Protein AF-L9MEQ7-F1 (afdb_monomer_lite)

Radius of gyration: 14.11 Å; chains: 1; bounding box: 39×26×28 Å

Sequence (103 aa):
MKDIIFKNFEEAGQTVLKFLSQKFGFNLWMITRTEGDNWIVLQCEDKGYNVIPGQVFSWADSFCSHMVLGKAPKIAPRSDEIPLYLNAPIAKKIDIKAYIDVC

Foldseek 3Di:
DDPDDDPDPVRVVVVVQVVCCVPPVDQKDFDWDDDPQWTFTCDMDHRPLPDDHGDTDGPQLDPVVCVVVVNDDQWFQALCVPVVSVPRVVCVSGVPGTHHDDD

pLDDT: mean 89.38, std 6.83, range [47.78, 96.38]

Secondary structure (DSSP, 8-state):
------SSHHHHHHHHHHHHHHHH--SEEEEEEEETTEEEEEEEEESSS---TT-EEEGGGSHHHHHHTTSS-SEES-GGGSHHHHHSTHHHHS--SSEE---

Structure (mmCIF, N/CA/C/O backbone):
data_AF-L9MEQ7-F1
#
_entry.id   AF-L9MEQ7-F1
#
loop_
_atom_site.group_PDB
_atom_site.id
_atom_site.type_symbol
_atom_site.label_atom_id
_atom_site.label_alt_id
_atom_site.label_comp_id
_atom_site.label_asym_id
_atom_site.label_entity_id
_atom_site.label_seq_id
_atom_site.pdbx_PDB_ins_code
_atom_site.Cartn_x
_atom_site.Cartn_y
_atom_site.Cartn_z
_atom_site.occupancy
_atom_site.B_iso_or_equiv
_atom_site.auth_seq_id
_atom_site.auth_comp_id
_atom_site.auth_asym_id
_atom_site.auth_atom_id
_atom_site.pdbx_PDB_model_num
ATOM 1 N N . MET A 1 1 ? -28.064 13.483 -3.595 1.00 47.78 1 MET A N 1
ATOM 2 C CA . MET A 1 1 ? -26.914 12.806 -2.959 1.00 47.78 1 MET A CA 1
ATOM 3 C C . MET A 1 1 ? -26.937 13.254 -1.504 1.00 47.78 1 MET A C 1
ATOM 5 O O . MET A 1 1 ? -27.064 14.450 -1.299 1.00 47.78 1 MET A O 1
ATOM 9 N N . LYS A 1 2 ? -27.010 12.352 -0.516 1.00 66.69 2 LYS A 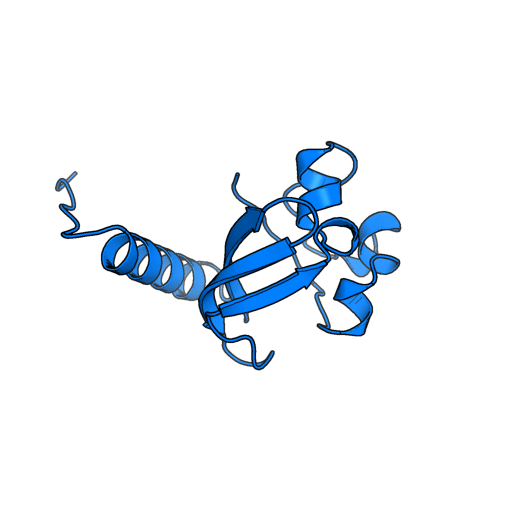N 1
ATOM 10 C CA . LYS A 1 2 ? -26.953 12.769 0.898 1.00 66.69 2 LYS A CA 1
ATOM 11 C C . LYS A 1 2 ? -25.510 13.157 1.200 1.00 66.69 2 LYS A C 1
ATOM 13 O O . LYS A 1 2 ? -24.631 12.337 0.944 1.00 66.69 2 LYS A O 1
ATOM 18 N N . ASP A 1 3 ? -25.287 14.354 1.728 1.00 77.75 3 ASP A N 1
ATOM 19 C CA . ASP A 1 3 ? -23.978 14.727 2.256 1.00 77.75 3 ASP A CA 1
ATOM 20 C C . ASP A 1 3 ? -23.653 13.803 3.429 1.00 77.75 3 ASP A C 1
ATOM 22 O O . ASP A 1 3 ? -24.383 13.740 4.422 1.00 77.75 3 ASP A O 1
ATOM 26 N N . ILE A 1 4 ? -22.591 13.014 3.275 1.00 80.56 4 ILE A N 1
ATOM 27 C CA . ILE A 1 4 ? -22.079 12.175 4.352 1.00 80.56 4 ILE A CA 1
ATOM 28 C C . ILE A 1 4 ? -21.179 13.068 5.198 1.00 80.56 4 ILE A C 1
ATOM 30 O O . ILE A 1 4 ? -20.123 13.504 4.745 1.00 80.56 4 ILE A O 1
ATOM 34 N N . ILE A 1 5 ? -21.616 13.354 6.421 1.00 88.50 5 ILE A N 1
ATOM 35 C CA . ILE A 1 5 ? -20.823 14.098 7.395 1.00 88.50 5 ILE A CA 1
ATOM 36 C C . ILE A 1 5 ? -20.077 13.081 8.251 1.00 88.50 5 ILE A C 1
ATOM 38 O O . ILE A 1 5 ? -20.693 12.324 9.001 1.00 88.50 5 ILE A O 1
ATOM 42 N N . PHE A 1 6 ? -18.752 13.077 8.136 1.00 93.06 6 PHE A N 1
ATOM 43 C CA . PHE A 1 6 ? -17.870 12.312 9.011 1.00 93.06 6 PHE A CA 1
ATOM 44 C C . PHE A 1 6 ? -17.428 13.176 10.190 1.00 93.06 6 PHE A C 1
ATOM 46 O O . PHE A 1 6 ? -17.178 14.371 10.031 1.00 93.06 6 PHE A O 1
ATOM 53 N N . LYS A 1 7 ? -17.300 12.579 11.374 1.00 93.06 7 LYS A N 1
ATOM 54 C CA . LYS A 1 7 ? -16.874 13.283 12.591 1.00 93.06 7 LYS A CA 1
ATOM 55 C C . LYS A 1 7 ? -15.389 13.617 12.565 1.00 93.06 7 LYS A C 1
ATOM 57 O O . LYS A 1 7 ? -14.977 14.616 13.145 1.00 93.06 7 LYS A O 1
ATOM 62 N N . ASN A 1 8 ? -14.578 12.759 11.948 1.00 95.06 8 ASN A N 1
ATOM 63 C CA . ASN A 1 8 ? -13.133 12.919 11.863 1.00 95.06 8 ASN A CA 1
ATOM 64 C C . ASN A 1 8 ? -12.546 12.119 10.684 1.00 95.06 8 ASN A C 1
ATOM 66 O O . ASN A 1 8 ? -13.243 11.378 9.989 1.00 95.06 8 ASN A O 1
ATOM 70 N N . PHE A 1 9 ? -11.240 12.281 10.469 1.00 93.94 9 PHE A N 1
ATOM 71 C CA . PHE A 1 9 ? -10.487 11.583 9.425 1.00 93.94 9 PHE A CA 1
ATOM 72 C C . PHE A 1 9 ? -10.482 10.057 9.593 1.00 93.94 9 PHE A C 1
ATOM 74 O O . PHE A 1 9 ? -10.476 9.327 8.603 1.00 93.94 9 PHE A O 1
ATOM 81 N N . GLU A 1 10 ? -10.484 9.567 10.833 1.00 95.06 10 GLU A N 1
ATOM 82 C CA . GLU A 1 10 ? -10.496 8.133 11.116 1.00 95.06 10 GLU A CA 1
ATOM 83 C C . GLU A 1 10 ? -11.787 7.474 10.628 1.00 95.06 10 GLU A C 1
ATOM 85 O O . GLU A 1 10 ? -11.747 6.517 9.861 1.00 95.06 10 GLU A O 1
ATOM 90 N N . GLU A 1 11 ? -12.936 8.043 10.983 1.00 95.12 11 GLU A N 1
ATOM 91 C CA . GLU A 1 11 ? -14.247 7.544 10.567 1.00 95.12 11 GLU A CA 1
ATOM 92 C C . GLU A 1 11 ? -14.428 7.621 9.043 1.00 95.12 11 GLU A C 1
ATOM 94 O O . GLU A 1 11 ? -14.930 6.676 8.423 1.00 95.12 11 GLU A O 1
ATOM 99 N N . ALA A 1 12 ? -13.980 8.720 8.427 1.00 95.25 12 ALA A N 1
ATOM 100 C CA . ALA A 1 12 ? -14.012 8.884 6.977 1.00 95.25 12 ALA A CA 1
ATOM 101 C C . ALA A 1 12 ? -13.156 7.821 6.274 1.00 95.25 12 ALA A C 1
ATOM 103 O O . ALA A 1 12 ? -13.637 7.127 5.375 1.00 95.25 12 ALA A O 1
ATOM 104 N N . GLY A 1 13 ? -11.907 7.657 6.717 1.00 95.19 13 GLY A N 1
ATOM 105 C CA . GLY A 1 13 ? -10.970 6.698 6.144 1.00 95.19 13 GLY A CA 1
ATOM 106 C C . GLY A 1 13 ? -11.472 5.262 6.266 1.00 95.19 13 GLY A C 1
ATOM 107 O O . GLY A 1 13 ? -11.576 4.568 5.257 1.00 95.19 13 GLY A O 1
ATOM 108 N N . GLN A 1 14 ? -11.905 4.842 7.457 1.00 95.19 14 GLN A N 1
ATOM 109 C CA . GLN A 1 14 ? -12.433 3.495 7.686 1.00 95.19 14 GLN A CA 1
ATOM 110 C C . GLN A 1 14 ? -13.664 3.208 6.819 1.00 95.19 14 GLN A C 1
ATOM 112 O O . GLN A 1 14 ? -13.808 2.106 6.287 1.00 95.19 14 GLN A O 1
ATOM 117 N N . THR A 1 15 ? -14.547 4.195 6.643 1.00 95.00 15 THR A N 1
ATOM 118 C CA . THR A 1 15 ? -15.733 4.050 5.788 1.00 95.00 15 THR A CA 1
ATOM 119 C C . THR A 1 15 ? -15.341 3.852 4.324 1.00 95.00 15 THR A C 1
ATOM 121 O O . THR A 1 15 ? -15.860 2.949 3.663 1.00 95.00 15 THR A O 1
ATOM 124 N N . VAL A 1 16 ? -14.397 4.652 3.821 1.00 94.25 16 VAL A N 1
ATOM 125 C CA . VAL A 1 16 ? -13.893 4.541 2.445 1.00 94.25 16 VAL A CA 1
ATOM 126 C C . VAL A 1 16 ? -13.174 3.209 2.224 1.00 94.25 16 VAL A C 1
ATOM 128 O O . VAL A 1 16 ? -13.464 2.523 1.245 1.00 94.25 16 VAL A O 1
ATOM 131 N N . LEU A 1 17 ? -12.296 2.797 3.142 1.00 95.25 17 LEU A N 1
ATOM 132 C CA . LEU A 1 17 ? -11.570 1.527 3.046 1.00 95.25 17 LEU A CA 1
ATOM 133 C C . LEU A 1 17 ? -12.523 0.326 3.003 1.00 95.25 17 LEU A C 1
ATOM 135 O O . LEU A 1 17 ? -12.381 -0.545 2.142 1.00 95.25 17 LEU A O 1
ATOM 139 N N . LYS A 1 18 ? -13.550 0.310 3.863 1.00 94.44 18 LYS A N 1
ATOM 140 C CA . LYS A 1 18 ? -14.589 -0.732 3.845 1.00 94.44 18 LYS A CA 1
ATOM 141 C C . LYS A 1 18 ? -15.354 -0.752 2.528 1.00 94.44 18 LYS A C 1
ATOM 143 O O . LYS A 1 18 ? -15.562 -1.826 1.964 1.00 94.44 18 LYS A O 1
ATOM 148 N N . PHE A 1 19 ? -15.741 0.417 2.016 1.00 94.31 19 PHE A N 1
ATOM 149 C CA . PHE A 1 19 ? -16.424 0.522 0.729 1.00 94.31 19 PHE A CA 1
ATOM 150 C C . PHE A 1 19 ? -15.569 -0.042 -0.416 1.00 94.31 19 PHE A C 1
ATOM 152 O O . PHE A 1 19 ? -16.054 -0.862 -1.194 1.00 94.31 19 PHE A O 1
ATOM 159 N N . LEU A 1 20 ? -14.292 0.341 -0.500 1.00 93.75 20 LEU A N 1
ATOM 160 C CA . LEU A 1 20 ? -13.375 -0.132 -1.542 1.00 93.75 20 LEU A CA 1
ATOM 161 C C . LEU A 1 20 ? -13.119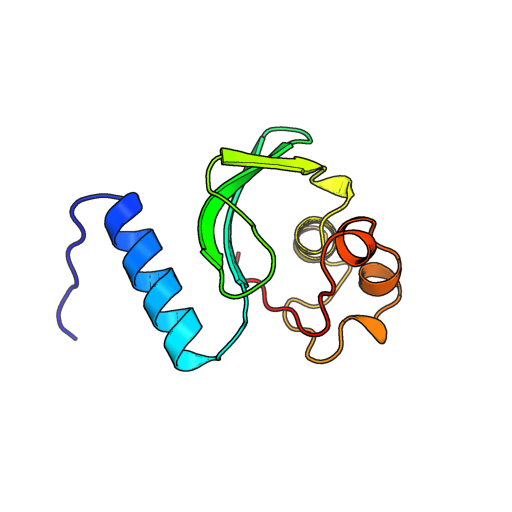 -1.643 -1.441 1.00 93.75 20 LEU A C 1
ATOM 163 O O . LEU A 1 20 ? -13.180 -2.350 -2.450 1.00 93.75 20 LEU A O 1
ATOM 167 N N . SER A 1 21 ? -12.926 -2.152 -0.222 1.00 93.69 21 SER A N 1
ATOM 168 C CA . SER A 1 21 ? -12.776 -3.584 0.063 1.00 93.69 21 SER A CA 1
ATOM 169 C C . SER A 1 21 ? -13.988 -4.392 -0.396 1.00 93.69 21 SER A C 1
ATOM 171 O O . SER A 1 21 ? -13.830 -5.422 -1.051 1.00 93.69 21 SER A O 1
ATOM 173 N N . GLN A 1 22 ? -15.203 -3.906 -0.132 1.00 93.75 22 GLN A N 1
ATOM 174 C CA . GLN A 1 22 ? -16.440 -4.550 -0.586 1.00 93.75 22 GLN A CA 1
ATOM 175 C C . GLN A 1 22 ? -16.646 -4.435 -2.099 1.00 93.75 22 GLN A C 1
ATOM 177 O O . GLN A 1 22 ? -17.160 -5.363 -2.721 1.00 93.75 22 GLN A O 1
ATOM 182 N N . LYS A 1 23 ? -16.265 -3.303 -2.699 1.00 94.62 23 LYS A N 1
ATOM 183 C CA . LYS A 1 23 ? -16.524 -3.019 -4.113 1.00 94.62 23 LYS A CA 1
ATOM 184 C C . LYS A 1 23 ? -15.590 -3.770 -5.058 1.00 94.62 23 LYS A C 1
ATOM 186 O O . LYS A 1 23 ? -16.040 -4.201 -6.117 1.00 94.62 23 LYS A O 1
ATOM 191 N N . PHE A 1 24 ? -14.314 -3.882 -4.699 1.00 92.06 24 PHE A N 1
ATOM 192 C CA . PHE A 1 24 ? -13.267 -4.384 -5.594 1.00 92.06 24 PHE A CA 1
ATOM 193 C C . PHE A 1 24 ? -12.584 -5.662 -5.100 1.00 92.06 24 PHE A C 1
ATOM 195 O O . PHE A 1 24 ? -11.879 -6.299 -5.874 1.00 92.06 24 PHE A O 1
ATOM 202 N N . GLY A 1 25 ? -12.783 -6.055 -3.839 1.00 90.06 25 GLY A N 1
ATOM 203 C CA . GLY A 1 25 ? -12.346 -7.361 -3.341 1.00 90.06 25 GLY A CA 1
ATOM 204 C C . GLY A 1 25 ? -10.838 -7.530 -3.138 1.00 90.06 25 GLY A C 1
ATOM 205 O O . GLY A 1 25 ? -10.398 -8.658 -2.945 1.00 90.06 25 GLY A O 1
ATOM 206 N N . PHE A 1 26 ? -10.042 -6.455 -3.157 1.00 92.81 26 PHE A N 1
ATOM 207 C CA . PHE A 1 26 ? -8.619 -6.548 -2.814 1.00 92.81 26 PHE A CA 1
ATOM 208 C C . PHE A 1 26 ? -8.431 -6.992 -1.360 1.00 92.81 26 PHE A C 1
ATOM 210 O O . PHE A 1 26 ? -9.170 -6.578 -0.463 1.00 92.81 26 PHE A O 1
ATOM 217 N N . ASN A 1 27 ? -7.396 -7.804 -1.139 1.00 93.44 27 ASN A N 1
ATOM 218 C CA . ASN A 1 27 ? -7.049 -8.332 0.180 1.00 93.44 27 ASN A CA 1
ATOM 219 C C . ASN A 1 27 ? -6.459 -7.271 1.115 1.00 93.44 27 ASN A C 1
ATOM 221 O O . ASN A 1 27 ? -6.426 -7.502 2.315 1.00 93.44 27 ASN A O 1
ATOM 225 N N . LEU A 1 28 ? -5.994 -6.141 0.581 1.00 94.00 28 LEU A N 1
ATOM 226 C CA . LEU A 1 28 ? -5.420 -5.052 1.357 1.00 94.00 28 LEU A CA 1
ATOM 227 C C . LEU A 1 28 ? -5.823 -3.712 0.761 1.00 94.00 28 LEU A C 1
ATOM 229 O O . LEU A 1 28 ? -5.589 -3.455 -0.419 1.00 94.00 28 LEU A O 1
ATOM 233 N N . TRP A 1 29 ? -6.357 -2.849 1.613 1.00 95.25 29 TRP A N 1
ATOM 234 C CA . TRP A 1 29 ? -6.456 -1.422 1.360 1.00 95.25 29 TRP A CA 1
ATOM 235 C C . TRP A 1 29 ? -5.781 -0.654 2.480 1.00 95.25 29 TRP A C 1
ATOM 237 O O . TRP A 1 29 ? -5.889 -1.033 3.645 1.00 95.25 29 TRP A O 1
ATOM 247 N N . MET A 1 30 ? -5.105 0.438 2.136 1.00 94.69 30 MET A N 1
ATOM 248 C CA . MET A 1 30 ? -4.385 1.256 3.104 1.00 94.69 30 MET A CA 1
ATOM 249 C C . MET A 1 30 ? -4.565 2.733 2.800 1.00 94.69 30 MET A C 1
ATOM 251 O O . MET A 1 30 ? -4.574 3.145 1.644 1.00 94.69 30 MET A O 1
ATOM 255 N N . ILE A 1 31 ? -4.635 3.525 3.862 1.00 95.06 31 ILE A N 1
ATOM 256 C CA . ILE A 1 31 ? -4.351 4.952 3.816 1.00 95.06 31 ILE A CA 1
ATOM 257 C C . ILE A 1 31 ? -2.979 5.129 4.441 1.00 95.06 31 ILE A C 1
ATOM 259 O O . ILE A 1 31 ? -2.746 4.704 5.575 1.00 95.06 31 ILE A O 1
ATOM 263 N N . THR A 1 32 ? -2.070 5.754 3.706 1.00 93.19 32 THR A N 1
ATOM 264 C CA . THR A 1 32 ? -0.677 5.903 4.126 1.00 93.19 32 THR A CA 1
ATOM 265 C C . THR A 1 32 ? -0.239 7.354 4.101 1.00 93.19 32 TH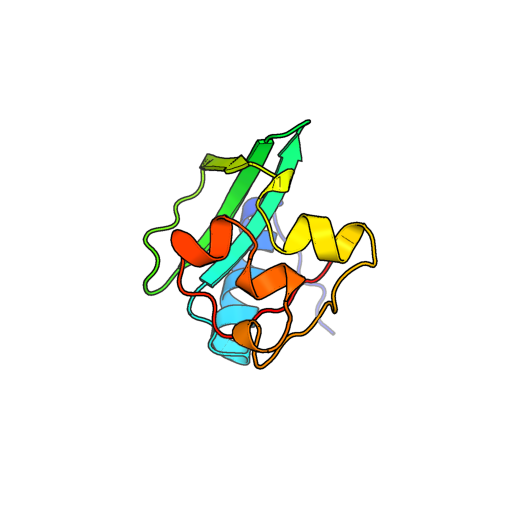R A C 1
ATOM 267 O O . THR A 1 32 ? -0.717 8.131 3.278 1.00 93.19 32 THR A O 1
ATOM 270 N N . ARG A 1 33 ? 0.715 7.704 4.960 1.00 92.06 33 ARG A N 1
ATOM 271 C CA . ARG A 1 33 ? 1.394 9.001 4.957 1.00 92.06 33 ARG A CA 1
ATOM 272 C C . ARG A 1 33 ? 2.879 8.804 4.713 1.00 92.06 33 ARG A C 1
ATOM 274 O O . ARG A 1 33 ? 3.496 7.925 5.307 1.00 92.06 33 ARG A O 1
ATOM 281 N N . THR A 1 34 ? 3.439 9.659 3.873 1.00 90.19 34 THR A N 1
ATOM 282 C CA . THR A 1 34 ? 4.879 9.760 3.647 1.00 90.19 34 THR A CA 1
ATOM 283 C C . THR A 1 34 ? 5.480 10.835 4.544 1.00 90.19 34 THR A C 1
ATOM 285 O O . THR A 1 34 ? 4.981 11.961 4.561 1.00 90.19 34 THR A O 1
ATOM 288 N N . GLU A 1 35 ? 6.549 10.508 5.262 1.00 89.94 35 GLU A N 1
ATOM 289 C CA . GLU A 1 35 ? 7.322 11.446 6.081 1.00 89.94 35 GLU A CA 1
ATOM 290 C C . GLU A 1 35 ? 8.820 11.171 5.890 1.00 89.94 35 GLU A C 1
ATOM 292 O O . GLU A 1 35 ? 9.373 10.227 6.455 1.00 89.94 35 GLU A O 1
ATOM 297 N N . GLY A 1 36 ? 9.471 11.964 5.033 1.00 88.56 36 GLY A N 1
ATOM 298 C CA . GLY A 1 36 ? 10.811 11.638 4.537 1.00 88.56 36 GLY A CA 1
ATOM 299 C C . GLY A 1 36 ? 10.805 10.287 3.817 1.00 88.56 36 GLY A C 1
ATOM 300 O O . GLY A 1 36 ? 9.973 10.061 2.939 1.00 88.56 36 GLY A O 1
ATOM 301 N N . ASP A 1 37 ? 11.682 9.376 4.239 1.00 88.06 37 ASP A N 1
ATOM 302 C CA . ASP A 1 37 ? 11.751 8.008 3.707 1.00 88.06 37 ASP A CA 1
ATOM 303 C C . ASP A 1 37 ? 10.732 7.048 4.347 1.00 88.06 37 ASP A C 1
ATOM 305 O O . ASP A 1 37 ? 10.626 5.891 3.934 1.00 88.06 37 ASP A O 1
ATOM 309 N N . ASN A 1 38 ? 9.961 7.501 5.341 1.00 88.19 38 ASN A N 1
ATOM 310 C CA . ASN A 1 38 ? 8.987 6.662 6.032 1.00 88.19 38 ASN A CA 1
ATOM 311 C C . ASN A 1 38 ? 7.657 6.625 5.278 1.00 88.19 38 ASN A C 1
ATOM 313 O O . ASN A 1 38 ? 7.025 7.655 5.044 1.00 88.19 38 ASN A O 1
ATOM 317 N N . TRP A 1 39 ? 7.187 5.419 4.977 1.00 91.19 39 TRP A N 1
ATOM 318 C CA . TRP A 1 39 ? 5.849 5.134 4.472 1.00 91.19 39 TRP A CA 1
ATOM 319 C C . TRP A 1 39 ? 5.019 4.502 5.592 1.00 91.19 39 TRP A C 1
ATOM 321 O O . TRP A 1 39 ? 5.176 3.325 5.918 1.00 91.19 39 TRP A O 1
ATOM 331 N N . ILE A 1 40 ? 4.188 5.321 6.237 1.00 93.44 40 ILE A N 1
ATOM 332 C CA . ILE A 1 40 ? 3.478 4.996 7.477 1.00 93.44 40 ILE A CA 1
ATOM 333 C C . ILE A 1 40 ? 2.040 4.595 7.151 1.00 93.44 40 ILE A C 1
ATOM 335 O O . ILE A 1 40 ? 1.305 5.377 6.542 1.00 93.44 40 ILE A O 1
ATOM 339 N N . VAL A 1 41 ? 1.606 3.422 7.608 1.00 94.88 41 VAL A N 1
ATOM 340 C CA . VAL A 1 41 ? 0.204 2.989 7.518 1.00 94.88 41 VAL A CA 1
ATOM 341 C C . VAL A 1 41 ? -0.622 3.740 8.560 1.00 94.88 41 VAL A C 1
ATOM 343 O O . VAL A 1 41 ? -0.432 3.552 9.758 1.00 94.88 41 VAL A O 1
ATOM 346 N N . LEU A 1 42 ? -1.546 4.598 8.125 1.00 95.88 42 LEU A N 1
ATOM 347 C CA . LEU A 1 42 ? -2.459 5.307 9.028 1.00 95.88 42 LEU A CA 1
ATOM 348 C C . LEU A 1 42 ? -3.679 4.454 9.367 1.00 95.88 42 LEU A C 1
ATOM 350 O O . LEU A 1 42 ? -4.098 4.402 10.517 1.00 95.88 42 LEU A O 1
ATOM 354 N N . GLN A 1 43 ? -4.260 3.813 8.354 1.00 96.38 43 GLN A N 1
ATOM 355 C CA . GLN A 1 43 ? -5.435 2.951 8.468 1.00 96.38 43 GLN A CA 1
ATOM 356 C C . GLN A 1 43 ? -5.339 1.849 7.416 1.00 96.38 43 GLN A C 1
ATOM 358 O O . GLN A 1 43 ? -4.808 2.089 6.329 1.00 96.38 43 GLN A O 1
ATOM 363 N N . CYS A 1 44 ? -5.875 0.667 7.706 1.00 95.81 44 CYS A N 1
ATOM 364 C CA . CYS A 1 44 ? -5.915 -0.429 6.748 1.00 95.81 44 CYS A CA 1
ATOM 365 C C . CYS A 1 44 ? -7.156 -1.310 6.919 1.00 95.81 44 CYS A C 1
ATOM 367 O O . CYS A 1 44 ? -7.704 -1.435 8.011 1.00 95.81 44 CYS A O 1
ATOM 369 N N . GLU A 1 45 ? -7.562 -1.936 5.820 1.00 95.12 45 GLU A N 1
ATOM 370 C CA . GLU A 1 45 ? -8.509 -3.047 5.771 1.00 95.12 45 GLU A CA 1
ATOM 371 C C . GLU A 1 45 ? -7.756 -4.212 5.122 1.00 95.12 45 GLU A C 1
ATOM 373 O O . GLU A 1 45 ? -7.542 -4.216 3.907 1.00 95.12 45 GLU A O 1
ATOM 378 N N . ASP A 1 46 ? -7.286 -5.148 5.945 1.00 92.94 46 ASP A N 1
ATOM 379 C CA . ASP A 1 46 ? -6.449 -6.273 5.528 1.00 92.94 46 ASP A CA 1
ATOM 380 C C . ASP A 1 46 ? -7.156 -7.609 5.775 1.00 92.94 46 ASP A C 1
ATOM 382 O O . ASP A 1 46 ? -7.828 -7.807 6.787 1.00 92.94 46 ASP A O 1
ATOM 386 N N . LYS A 1 47 ? -6.991 -8.533 4.831 1.00 90.31 47 LYS A N 1
ATOM 387 C CA . LYS A 1 47 ? -7.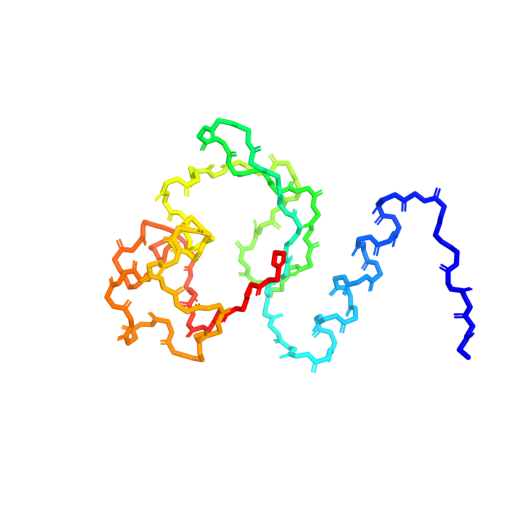584 -9.874 4.833 1.00 90.31 47 LYS A CA 1
ATOM 388 C C . LYS A 1 47 ? -6.546 -10.982 4.659 1.00 90.31 47 LYS A C 1
ATOM 390 O O . LYS A 1 47 ? -6.939 -12.133 4.477 1.00 90.31 47 LYS A O 1
ATOM 395 N N . GLY A 1 48 ? -5.243 -10.681 4.683 1.00 86.31 48 GLY A N 1
ATOM 396 C CA . GLY A 1 48 ? -4.248 -11.750 4.551 1.00 86.31 48 GLY A CA 1
ATOM 397 C C . GLY A 1 48 ? -2.771 -11.378 4.600 1.00 86.31 48 GLY A C 1
ATOM 398 O O . GLY A 1 48 ? -1.952 -12.293 4.546 1.00 86.31 48 GLY A O 1
ATOM 399 N N . TYR A 1 49 ? -2.401 -10.100 4.699 1.00 88.19 49 TYR A N 1
ATOM 400 C CA . TYR A 1 49 ? -0.992 -9.687 4.673 1.00 88.19 49 TYR A CA 1
ATOM 401 C C . TYR A 1 49 ? -0.418 -9.301 6.043 1.00 88.19 49 TYR A C 1
ATOM 403 O O . TYR A 1 49 ? 0.772 -9.007 6.139 1.00 88.19 49 TYR A O 1
ATOM 411 N N . ASN A 1 50 ? -1.231 -9.350 7.102 1.00 90.00 50 ASN A N 1
ATOM 412 C CA . ASN A 1 50 ? -0.896 -8.966 8.475 1.00 90.00 50 ASN A CA 1
ATOM 413 C C . ASN A 1 50 ? -0.364 -7.530 8.585 1.00 90.00 50 ASN A C 1
ATOM 415 O O . ASN A 1 50 ? 0.517 -7.243 9.398 1.00 90.00 50 ASN A O 1
ATOM 419 N N . VAL A 1 51 ? -0.891 -6.630 7.753 1.00 91.19 51 VAL A N 1
ATOM 420 C CA . VAL A 1 51 ? -0.549 -5.208 7.820 1.00 91.19 51 VAL A CA 1
ATOM 421 C C . VAL A 1 51 ? -1.382 -4.547 8.910 1.00 91.19 51 VAL A C 1
ATOM 423 O O . VAL A 1 51 ? -2.598 -4.729 8.960 1.00 91.19 51 VAL A O 1
ATOM 426 N N . ILE A 1 52 ? -0.731 -3.763 9.769 1.00 92.81 52 ILE A N 1
ATOM 427 C CA . ILE A 1 52 ? -1.388 -3.074 10.885 1.00 92.81 52 ILE A CA 1
ATOM 428 C C . ILE A 1 52 ? -1.187 -1.552 10.822 1.00 92.81 52 ILE A C 1
ATOM 430 O O . ILE A 1 52 ? -0.145 -1.086 10.345 1.00 92.81 52 ILE A O 1
ATOM 434 N N . PRO A 1 53 ? -2.139 -0.748 11.336 1.00 95.06 53 PRO A N 1
ATOM 435 C CA . PRO A 1 53 ? -1.930 0.685 11.515 1.00 95.06 53 PRO A CA 1
ATOM 436 C C . PRO A 1 53 ? -0.693 0.964 12.381 1.00 95.06 53 PRO A C 1
ATOM 438 O O . PRO A 1 53 ? -0.428 0.262 13.355 1.00 95.06 53 PRO A O 1
ATOM 441 N N . GLY A 1 54 ? 0.072 1.993 12.022 1.00 94.00 54 GLY A N 1
ATOM 442 C CA . GLY A 1 54 ? 1.337 2.360 12.661 1.00 94.00 54 GLY A CA 1
ATOM 443 C C . GLY A 1 54 ? 2.569 1.647 12.097 1.00 94.00 54 GLY A C 1
ATOM 444 O O . GLY A 1 54 ? 3.688 2.061 12.395 1.00 94.00 54 GLY A O 1
ATOM 445 N N . GLN A 1 55 ? 2.403 0.622 11.255 1.00 92.00 55 GLN A N 1
ATOM 446 C CA . GLN A 1 55 ? 3.527 -0.024 10.584 1.00 92.00 55 GLN A CA 1
ATOM 447 C C . GLN A 1 55 ? 4.221 0.947 9.621 1.00 92.00 55 GLN A C 1
ATOM 449 O O . GLN A 1 55 ? 3.569 1.713 8.907 1.00 92.00 55 GLN A O 1
ATOM 454 N N . VAL A 1 56 ? 5.555 0.901 9.604 1.00 90.38 56 VAL A N 1
ATOM 455 C CA . VAL A 1 56 ? 6.392 1.766 8.769 1.00 90.38 56 VAL A CA 1
ATOM 456 C C . VAL A 1 56 ? 7.178 0.920 7.780 1.00 90.38 56 VAL A C 1
ATOM 458 O O . VAL A 1 56 ? 7.822 -0.066 8.142 1.00 90.38 56 VAL A O 1
ATOM 461 N N . PHE A 1 57 ? 7.135 1.332 6.523 1.00 87.38 57 PHE A N 1
ATOM 462 C CA . PHE A 1 57 ? 7.911 0.781 5.424 1.00 87.38 57 PHE A CA 1
ATOM 463 C C . PHE A 1 57 ? 8.831 1.863 4.845 1.00 87.38 57 PHE A C 1
ATOM 465 O O . PHE A 1 57 ? 8.648 3.048 5.110 1.00 87.38 57 PHE A O 1
ATOM 472 N N . SER A 1 58 ? 9.802 1.467 4.025 1.00 87.94 58 SER A N 1
ATOM 473 C CA . SER A 1 58 ? 10.589 2.418 3.233 1.00 87.94 58 SER A CA 1
ATOM 474 C C . SER A 1 58 ? 9.757 2.904 2.044 1.00 87.94 58 SER A C 1
ATOM 476 O O . SER A 1 58 ? 9.233 2.090 1.279 1.00 87.94 58 SER A O 1
ATOM 478 N N . TRP A 1 59 ? 9.627 4.220 1.868 1.00 84.31 59 TRP A N 1
ATOM 479 C CA . TRP A 1 59 ? 8.893 4.804 0.742 1.00 84.31 59 TRP A CA 1
ATOM 480 C C . TRP A 1 59 ? 9.552 4.477 -0.599 1.00 84.31 59 TRP A C 1
ATOM 482 O O . TRP A 1 59 ? 8.859 4.105 -1.551 1.00 84.31 59 TRP A O 1
ATOM 492 N N . ALA A 1 60 ? 10.886 4.527 -0.656 1.00 82.88 60 ALA A N 1
ATOM 493 C CA . ALA A 1 60 ? 11.660 4.185 -1.849 1.00 82.88 60 ALA A CA 1
ATOM 494 C C . ALA A 1 60 ? 11.413 2.741 -2.320 1.00 82.88 60 ALA A C 1
ATOM 496 O O . ALA A 1 60 ? 11.544 2.452 -3.506 1.00 82.88 60 ALA A O 1
ATOM 497 N N . ASP A 1 61 ? 10.983 1.866 -1.408 1.00 84.25 61 ASP A N 1
ATOM 498 C CA . ASP A 1 61 ? 10.733 0.454 -1.686 1.00 84.25 61 ASP A CA 1
ATOM 499 C C . ASP A 1 61 ? 9.292 0.163 -2.151 1.00 84.25 61 ASP A C 1
ATOM 501 O O . ASP A 1 61 ? 8.977 -0.984 -2.486 1.00 84.25 61 ASP A O 1
ATOM 505 N N . SER A 1 62 ? 8.402 1.163 -2.123 1.00 82.19 62 SER A N 1
ATOM 506 C CA . SER A 1 62 ? 6.960 1.007 -2.362 1.00 82.19 62 SER A CA 1
ATOM 507 C C . SER A 1 62 ? 6.566 1.102 -3.843 1.00 82.19 62 SER A C 1
ATOM 509 O O . SER A 1 62 ? 7.243 1.727 -4.655 1.00 82.19 62 SER A O 1
ATOM 511 N N . PHE A 1 63 ? 5.407 0.542 -4.206 1.00 83.19 63 PHE A N 1
ATOM 512 C CA . PHE A 1 63 ? 4.817 0.778 -5.534 1.00 83.19 63 PHE A CA 1
ATOM 513 C C . PHE A 1 63 ? 4.339 2.234 -5.686 1.00 83.19 63 PHE A C 1
ATOM 515 O O . PHE A 1 63 ? 4.456 2.813 -6.771 1.00 83.19 63 PHE A O 1
ATOM 522 N N . CYS A 1 64 ? 3.863 2.838 -4.588 1.00 81.12 64 CYS A N 1
ATOM 523 C CA . CYS A 1 64 ? 3.372 4.214 -4.535 1.00 81.12 64 CYS A CA 1
ATOM 524 C C . CYS A 1 64 ? 4.441 5.220 -4.978 1.00 81.12 64 CYS A C 1
ATOM 526 O O . CYS A 1 64 ? 4.129 6.152 -5.713 1.00 81.12 64 CYS A O 1
ATOM 528 N N . SER A 1 65 ? 5.710 5.027 -4.602 1.00 85.31 65 SER A N 1
ATOM 529 C CA . SER A 1 65 ? 6.791 5.941 -4.999 1.00 85.31 65 SER A CA 1
ATOM 530 C C . SER A 1 65 ? 7.024 5.942 -6.512 1.00 85.31 65 SER A C 1
ATOM 532 O O . SER A 1 65 ? 7.122 7.004 -7.128 1.00 85.31 65 SER A O 1
ATOM 534 N N . HIS A 1 66 ? 7.031 4.768 -7.150 1.00 83.88 66 HIS A N 1
ATOM 535 C CA . HIS A 1 66 ? 7.140 4.660 -8.604 1.00 83.88 66 HIS A CA 1
ATOM 536 C C . HIS A 1 66 ? 5.950 5.306 -9.319 1.00 83.88 66 HIS A C 1
ATOM 538 O O . HIS A 1 66 ? 6.138 5.944 -10.356 1.00 83.88 66 HIS A O 1
ATOM 544 N N . MET A 1 67 ? 4.747 5.172 -8.760 1.00 84.69 67 MET A N 1
ATOM 545 C CA . MET A 1 67 ? 3.537 5.779 -9.310 1.00 84.69 67 MET A CA 1
ATOM 546 C C . MET A 1 67 ? 3.552 7.309 -9.182 1.00 84.69 67 MET A C 1
ATOM 548 O O . MET A 1 67 ? 3.369 7.994 -10.186 1.00 84.69 67 MET A O 1
ATOM 552 N N . VAL A 1 68 ? 3.829 7.854 -7.990 1.00 82.31 68 VAL A N 1
ATOM 553 C CA . VAL A 1 68 ? 3.878 9.310 -7.740 1.00 82.31 68 VAL A CA 1
ATOM 554 C C . VAL A 1 68 ? 4.926 9.989 -8.625 1.00 82.31 68 VAL A C 1
ATOM 556 O O . VAL A 1 68 ? 4.703 11.089 -9.123 1.00 82.31 68 VAL A O 1
ATOM 559 N N . LEU A 1 69 ? 6.047 9.311 -8.887 1.00 83.62 69 LEU A N 1
ATOM 560 C CA . LEU A 1 69 ? 7.093 9.788 -9.797 1.00 83.62 69 LEU A CA 1
ATOM 561 C C . LEU A 1 69 ? 6.749 9.611 -11.290 1.00 83.62 69 LEU A C 1
ATOM 563 O O . LEU A 1 69 ? 7.593 9.893 -12.140 1.00 83.62 69 LEU A O 1
ATOM 567 N N . GLY A 1 70 ? 5.556 9.110 -11.627 1.00 83.69 70 GLY A N 1
ATOM 568 C CA . GLY A 1 70 ? 5.098 8.891 -13.002 1.00 83.69 70 GLY A CA 1
ATOM 569 C C . GLY A 1 70 ? 5.820 7.761 -13.742 1.00 83.69 70 GLY A C 1
ATOM 570 O O . GLY A 1 70 ? 5.777 7.708 -14.968 1.00 83.69 70 GLY A O 1
ATOM 571 N N . LYS A 1 71 ? 6.507 6.866 -13.021 1.00 86.31 71 LYS A N 1
ATOM 572 C CA . LYS A 1 71 ? 7.335 5.795 -13.603 1.00 86.31 71 LYS A CA 1
ATOM 573 C C . LYS A 1 71 ? 6.566 4.494 -13.833 1.00 86.31 71 LYS A C 1
ATOM 575 O O . LYS A 1 71 ? 7.020 3.659 -14.607 1.00 86.31 71 LYS A O 1
ATOM 580 N N . ALA A 1 72 ? 5.433 4.306 -13.159 1.00 87.94 72 ALA A N 1
ATOM 581 C CA . ALA A 1 72 ? 4.625 3.091 -13.229 1.00 87.94 72 ALA A CA 1
ATOM 582 C C . ALA A 1 72 ? 3.114 3.418 -13.177 1.00 87.94 72 ALA A C 1
ATOM 584 O O . ALA A 1 72 ? 2.739 4.484 -12.679 1.00 87.94 72 ALA A O 1
ATOM 585 N N . PRO A 1 73 ? 2.236 2.558 -13.729 1.00 89.00 73 PRO A N 1
ATOM 586 C CA . PRO A 1 73 ? 0.813 2.862 -13.872 1.00 89.00 73 PRO A CA 1
ATOM 587 C C . PRO A 1 73 ? 0.056 2.818 -12.539 1.00 89.00 73 PRO A C 1
ATOM 589 O O . PRO A 1 73 ? 0.282 1.948 -11.710 1.00 89.00 73 PRO A O 1
ATOM 592 N N . LYS A 1 74 ? -0.944 3.695 -12.382 1.00 90.62 74 LYS A N 1
ATOM 593 C CA . LYS A 1 74 ? -1.824 3.745 -11.192 1.00 90.62 74 LYS A CA 1
ATOM 594 C C . LYS A 1 74 ? -2.662 2.485 -10.973 1.00 90.62 74 LYS A C 1
ATOM 596 O O . LYS A 1 74 ? -3.122 2.237 -9.865 1.00 90.62 74 LYS A O 1
ATOM 601 N N . ILE A 1 75 ? -2.911 1.733 -12.042 1.00 92.38 75 ILE A N 1
ATOM 602 C CA . ILE A 1 75 ? -3.701 0.504 -12.038 1.00 92.38 75 ILE A CA 1
ATOM 603 C C . ILE A 1 75 ? -2.867 -0.558 -12.743 1.00 92.38 75 ILE A C 1
ATOM 605 O O . ILE A 1 75 ? -2.554 -0.422 -13.926 1.00 92.38 75 ILE A O 1
ATOM 609 N N . ALA A 1 76 ? -2.527 -1.614 -12.017 1.00 94.00 76 ALA A N 1
ATOM 610 C CA . ALA A 1 76 ? -1.778 -2.755 -12.514 1.00 94.00 76 ALA A CA 1
ATOM 611 C C . ALA A 1 76 ? -2.540 -4.040 -12.164 1.00 94.00 76 ALA A C 1
ATOM 613 O O . ALA A 1 76 ? -2.386 -4.553 -11.057 1.00 94.00 76 ALA A O 1
ATOM 614 N N . PRO A 1 77 ? -3.365 -4.578 -13.082 1.00 92.62 77 PRO A N 1
ATOM 615 C CA . PRO A 1 77 ? -4.061 -5.848 -12.864 1.00 92.62 77 PRO A CA 1
ATOM 616 C C . PRO A 1 77 ? -3.106 -7.041 -12.720 1.00 92.62 77 PRO A C 1
ATOM 618 O O . PRO A 1 77 ? -3.486 -8.052 -12.137 1.00 92.62 77 PRO A O 1
ATOM 621 N N . ARG A 1 78 ? -1.893 -6.912 -13.275 1.00 93.19 78 ARG A N 1
ATOM 622 C CA . ARG A 1 78 ? -0.777 -7.857 -13.183 1.00 93.19 78 ARG A CA 1
ATOM 623 C C . ARG A 1 78 ? 0.502 -7.081 -12.883 1.00 93.19 78 ARG A C 1
ATOM 625 O O . ARG A 1 78 ? 1.149 -6.553 -13.784 1.00 93.19 78 ARG A O 1
ATOM 632 N N . SER A 1 79 ? 0.808 -6.901 -11.603 1.00 92.56 79 SER A N 1
ATOM 633 C CA . SER A 1 79 ? 1.982 -6.127 -11.167 1.00 92.56 79 SER A CA 1
ATOM 634 C C . SER A 1 79 ? 3.307 -6.827 -11.472 1.00 92.56 79 SER A C 1
ATOM 636 O O . SER A 1 79 ? 4.328 -6.161 -11.616 1.00 92.56 79 SER A O 1
ATOM 638 N N . ASP A 1 80 ? 3.297 -8.148 -11.611 1.00 92.62 80 ASP A N 1
ATOM 639 C CA . ASP A 1 80 ? 4.451 -8.971 -11.972 1.00 92.62 80 ASP A CA 1
ATOM 640 C C . ASP A 1 80 ? 4.886 -8.819 -13.439 1.00 92.62 80 ASP A C 1
ATOM 642 O O . ASP A 1 80 ? 6.053 -9.041 -13.754 1.00 92.62 80 ASP A O 1
ATOM 646 N N . GLU A 1 81 ? 4.000 -8.359 -14.326 1.00 93.88 81 GLU A N 1
ATOM 647 C CA . GLU A 1 81 ? 4.340 -8.013 -15.716 1.00 93.88 81 GLU A CA 1
ATOM 648 C C . GLU A 1 81 ? 5.048 -6.648 -15.842 1.00 93.88 81 GLU A C 1
ATOM 650 O O . GLU A 1 81 ? 5.558 -6.305 -16.909 1.00 93.88 81 GLU A O 1
ATOM 655 N N . ILE A 1 82 ? 5.109 -5.857 -14.763 1.00 92.19 82 ILE A N 1
ATOM 656 C CA . ILE A 1 82 ? 5.713 -4.520 -14.756 1.00 92.19 82 ILE A CA 1
ATOM 657 C C . ILE A 1 82 ? 7.068 -4.597 -14.042 1.00 92.19 82 ILE A C 1
ATOM 659 O O . ILE A 1 82 ? 7.094 -4.703 -12.815 1.00 92.19 82 ILE A O 1
ATOM 663 N N . PRO A 1 83 ? 8.213 -4.469 -14.748 1.00 90.81 83 PRO A N 1
ATOM 664 C CA . PRO A 1 83 ? 9.534 -4.668 -14.149 1.00 90.81 83 PRO A CA 1
ATOM 665 C C . PRO A 1 83 ? 9.819 -3.803 -12.918 1.00 90.81 83 PRO A C 1
ATOM 667 O O . PRO A 1 83 ? 10.500 -4.255 -12.002 1.00 90.81 83 PRO A O 1
ATOM 670 N N . LEU A 1 84 ? 9.300 -2.573 -12.865 1.00 89.94 84 LEU A N 1
ATOM 671 C CA . LEU A 1 84 ? 9.463 -1.701 -11.697 1.00 89.94 84 LEU A CA 1
ATOM 672 C C . LEU A 1 84 ? 8.739 -2.242 -10.460 1.00 89.94 84 LEU A C 1
ATOM 674 O O . LEU A 1 84 ? 9.292 -2.200 -9.369 1.00 89.94 84 LEU A O 1
ATOM 678 N N . TYR A 1 85 ? 7.535 -2.788 -10.628 1.00 90.19 85 TYR A N 1
ATOM 679 C CA . TYR A 1 85 ? 6.772 -3.381 -9.533 1.00 90.19 85 TYR A CA 1
ATOM 680 C C . TYR A 1 85 ? 7.297 -4.760 -9.154 1.00 90.19 85 TYR A C 1
ATOM 682 O O . TYR A 1 85 ? 7.502 -5.027 -7.974 1.00 90.19 85 TYR A O 1
ATOM 690 N N . LEU A 1 86 ? 7.624 -5.598 -10.138 1.00 90.00 86 LEU A N 1
ATOM 691 C CA . LEU A 1 86 ? 8.220 -6.911 -9.906 1.00 90.00 86 LEU A CA 1
ATOM 692 C C . LEU A 1 86 ? 9.513 -6.831 -9.074 1.00 90.00 86 LEU A C 1
ATOM 694 O O . LEU A 1 86 ? 9.745 -7.667 -8.203 1.00 90.00 86 LEU A O 1
ATOM 698 N N . ASN A 1 87 ? 10.358 -5.829 -9.339 1.00 88.88 87 ASN A N 1
ATOM 699 C CA . ASN A 1 87 ? 11.654 -5.687 -8.672 1.00 88.88 87 ASN A CA 1
ATOM 700 C C . ASN A 1 87 ? 11.618 -4.827 -7.400 1.00 88.88 87 ASN A C 1
ATOM 702 O O . ASN A 1 87 ? 12.622 -4.782 -6.683 1.00 88.88 87 ASN A O 1
ATOM 706 N N . ALA A 1 88 ? 10.502 -4.157 -7.099 1.00 89.38 88 ALA A N 1
ATOM 707 C CA . ALA A 1 88 ? 10.406 -3.319 -5.910 1.00 89.38 88 ALA A CA 1
ATOM 708 C C . ALA A 1 88 ? 10.471 -4.183 -4.630 1.00 89.38 88 ALA A C 1
ATOM 710 O O . ALA A 1 88 ? 9.802 -5.219 -4.546 1.00 89.38 88 ALA A O 1
ATOM 711 N N . PRO A 1 89 ? 11.248 -3.790 -3.602 1.00 87.38 89 PRO A N 1
ATOM 712 C CA . PRO A 1 89 ? 11.451 -4.620 -2.414 1.00 87.38 89 PRO A CA 1
ATOM 713 C C . PRO A 1 89 ? 10.165 -4.982 -1.660 1.00 87.38 89 PRO A C 1
ATOM 715 O O . PRO A 1 89 ? 10.114 -6.043 -1.034 1.00 87.38 89 PRO A O 1
ATOM 718 N N . ILE A 1 90 ? 9.112 -4.157 -1.738 1.00 85.94 90 ILE A N 1
ATOM 719 C CA . ILE A 1 90 ? 7.815 -4.474 -1.126 1.00 85.94 90 ILE A CA 1
ATOM 720 C C . ILE A 1 90 ? 7.176 -5.744 -1.710 1.00 85.94 90 ILE A C 1
ATOM 722 O O . ILE A 1 90 ? 6.595 -6.515 -0.949 1.00 85.94 90 ILE A O 1
ATOM 726 N N . ALA A 1 91 ? 7.368 -6.029 -3.005 1.00 86.00 91 ALA A N 1
ATOM 727 C CA . ALA A 1 91 ? 6.830 -7.223 -3.668 1.00 86.00 91 ALA A CA 1
ATOM 728 C C . ALA A 1 91 ? 7.439 -8.532 -3.135 1.00 86.00 91 ALA A C 1
ATOM 730 O O . ALA A 1 91 ? 6.872 -9.605 -3.310 1.00 86.00 91 ALA A O 1
ATOM 731 N N . LYS A 1 92 ? 8.594 -8.456 -2.457 1.00 83.56 92 LYS A N 1
ATOM 732 C CA . LYS A 1 92 ? 9.222 -9.606 -1.783 1.00 83.56 92 LYS A CA 1
ATOM 733 C C . LYS A 1 92 ? 8.681 -9.839 -0.372 1.00 83.56 92 LYS A C 1
ATOM 735 O O . LYS A 1 92 ? 8.874 -10.919 0.175 1.00 83.56 92 LYS A O 1
ATOM 740 N N . LYS A 1 93 ? 8.064 -8.822 0.237 1.00 83.69 93 LYS A N 1
ATOM 741 C CA . LYS A 1 93 ? 7.494 -8.881 1.594 1.00 83.69 93 LYS A CA 1
ATOM 742 C C . LYS A 1 93 ? 6.001 -9.195 1.563 1.00 83.69 93 LYS A C 1
ATOM 744 O O . LYS A 1 93 ? 5.499 -9.867 2.455 1.00 83.69 93 LYS A O 1
ATOM 749 N N . ILE A 1 94 ? 5.314 -8.681 0.548 1.00 84.06 94 ILE A N 1
ATOM 750 C CA . ILE A 1 94 ? 3.874 -8.782 0.346 1.00 84.06 94 ILE A CA 1
ATOM 751 C C . ILE A 1 94 ? 3.677 -9.255 -1.092 1.00 84.06 94 ILE A C 1
ATOM 753 O O . ILE A 1 94 ? 4.160 -8.602 -2.017 1.00 84.06 94 ILE A O 1
ATOM 757 N N . ASP A 1 95 ? 2.989 -10.382 -1.285 1.00 87.44 95 ASP A N 1
ATOM 758 C CA . ASP A 1 95 ? 2.771 -10.960 -2.618 1.00 87.44 95 ASP A CA 1
ATOM 759 C C . ASP A 1 95 ? 1.692 -10.193 -3.403 1.00 87.44 95 ASP A C 1
ATOM 761 O O . ASP A 1 95 ? 0.562 -10.642 -3.589 1.00 87.44 95 ASP A O 1
ATOM 765 N N . ILE A 1 96 ? 2.033 -8.979 -3.835 1.00 90.50 96 ILE A N 1
ATOM 766 C CA . ILE A 1 96 ? 1.132 -8.085 -4.562 1.00 90.50 96 ILE A CA 1
ATOM 767 C C . ILE A 1 96 ? 1.077 -8.532 -6.026 1.00 90.50 96 ILE A C 1
ATOM 769 O O . ILE A 1 96 ? 2.031 -8.315 -6.776 1.00 90.50 96 ILE A O 1
ATOM 773 N N . LYS A 1 97 ? -0.050 -9.128 -6.438 1.00 92.25 97 LYS A N 1
ATOM 774 C CA . LYS A 1 97 ? -0.318 -9.535 -7.837 1.00 92.25 97 LYS A CA 1
ATOM 775 C C . LYS A 1 97 ? -1.153 -8.538 -8.639 1.00 92.25 97 LYS A C 1
ATOM 777 O O . LYS A 1 97 ? -1.072 -8.510 -9.863 1.00 92.25 97 LYS A O 1
ATOM 782 N N . ALA A 1 98 ? -1.938 -7.720 -7.947 1.00 92.94 98 ALA A N 1
ATOM 783 C CA . ALA A 1 98 ? -2.713 -6.638 -8.529 1.00 92.94 98 ALA A CA 1
ATOM 784 C C . ALA A 1 98 ? -2.619 -5.408 -7.624 1.00 92.94 98 ALA A C 1
ATOM 786 O O . ALA A 1 98 ? -2.595 -5.537 -6.399 1.00 92.94 98 ALA A O 1
ATOM 787 N N . TYR A 1 99 ? -2.581 -4.222 -8.223 1.00 92.56 99 TYR A N 1
ATOM 788 C CA . TYR A 1 99 ? -2.369 -2.963 -7.516 1.00 92.56 99 TYR A CA 1
ATOM 789 C C . TYR A 1 99 ? -3.230 -1.838 -8.091 1.00 92.56 99 TYR A C 1
ATOM 791 O O . TYR A 1 99 ? -3.390 -1.717 -9.309 1.00 92.56 99 TYR A O 1
ATOM 799 N N . ILE A 1 100 ? -3.776 -1.014 -7.196 1.00 92.25 100 ILE A N 1
ATOM 800 C CA . ILE A 1 100 ? -4.495 0.219 -7.510 1.00 92.25 100 ILE A CA 1
ATOM 801 C C . ILE A 1 100 ? -4.048 1.287 -6.516 1.00 92.25 100 ILE A C 1
ATOM 803 O O . ILE A 1 100 ? -4.005 1.028 -5.315 1.00 92.25 100 ILE A O 1
ATOM 807 N N . ASP A 1 101 ? -3.777 2.486 -7.022 1.00 84.69 101 ASP A N 1
ATOM 808 C CA . ASP A 1 101 ? -3.487 3.668 -6.215 1.00 84.69 101 ASP A CA 1
ATOM 809 C C . ASP A 1 101 ? -4.407 4.836 -6.575 1.00 84.69 101 ASP A C 1
ATOM 811 O O . ASP A 1 101 ? -4.736 5.062 -7.746 1.00 84.69 101 ASP A O 1
ATOM 815 N N . VAL A 1 102 ? -4.800 5.58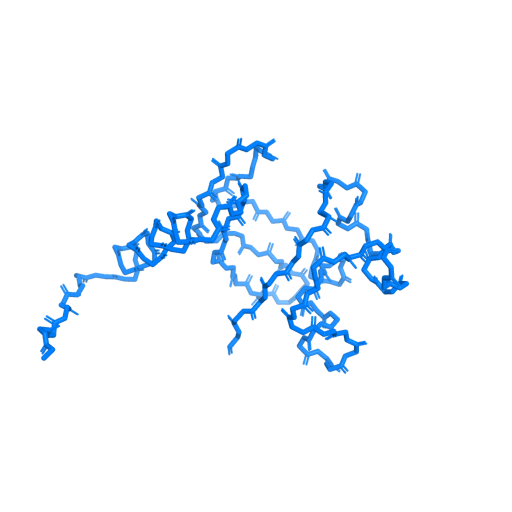9 -5.551 1.00 78.44 102 VAL A N 1
ATOM 816 C CA . VAL A 1 102 ? -5.556 6.832 -5.667 1.00 78.44 102 VAL A CA 1
ATOM 817 C C . VAL A 1 102 ? -4.833 7.881 -4.819 1.00 78.44 102 VAL A C 1
ATOM 819 O O . VAL A 1 102 ? -4.935 7.860 -3.594 1.00 78.44 102 VAL A O 1
ATOM 822 N N . CYS A 1 103 ? -4.099 8.774 -5.488 1.00 66.88 103 CYS A 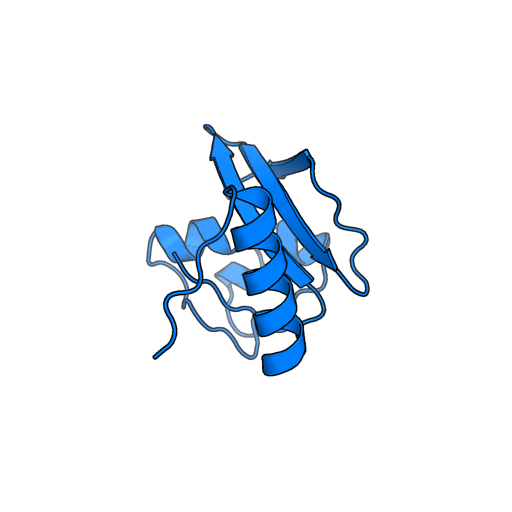N 1
ATOM 823 C CA . CYS A 1 103 ? -3.476 9.968 -4.909 1.00 66.88 103 CYS A CA 1
ATOM 824 C C . CYS A 1 103 ? -4.314 11.212 -5.195 1.00 66.88 103 CYS A C 1
ATOM 826 O O . CYS A 1 103 ? -4.793 11.325 -6.352 1.00 66.88 103 CYS A O 1
#